Protein AF-A0A377E481-F1 (afdb_monomer_lite)

Radius of gyration: 25.64 Å; chains: 1; bounding box: 54×19×77 Å

Foldseek 3Di:
DPPVVVVVVVVVVVVVVVVVVVVVVCVVCVVVVVVCVVVVVVVVVQVVVCVVQVVCVVVVHSCPDPSVVVLVVQQVDFDFDQDVNDTDGHDDDWDFDADPVRHTRDTSVD

pLDDT: mean 89.53, std 5.63, range [60.5, 97.5]

Sequence (110 aa):
MRIGMRLLLGYFLLVAVAAWFVLAIFVKEVKPGVRRATEGTLIDTATLLAELARPDLLSGDPTHGQLAQAFNQLQHRPFRANIGGINKVRNEYHVYMTDSQGKVLFDSAK

Organism: Escherichia coli (NCBI:txid562)

Structure (mmCIF, N/CA/C/O backbone):
data_AF-A0A377E481-F1
#
_entry.id   AF-A0A377E481-F1
#
loop_
_atom_site.group_PDB
_atom_site.id
_atom_site.type_symbol
_atom_site.label_atom_id
_atom_site.label_alt_id
_atom_site.label_comp_id
_atom_site.label_asym_id
_atom_site.label_entity_id
_atom_site.label_seq_id
_atom_site.pdbx_PDB_ins_code
_atom_site.Cartn_x
_atom_site.Cartn_y
_atom_site.Cartn_z
_atom_site.occupancy
_atom_site.B_iso_or_equiv
_atom_site.auth_seq_id
_atom_site.auth_comp_id
_atom_site.auth_asym_id
_atom_site.auth_atom_id
_atom_site.pdbx_PDB_model_num
ATOM 1 N N . MET A 1 1 ? 31.156 -4.592 -51.549 1.00 60.50 1 MET A N 1
ATOM 2 C CA . MET A 1 1 ? 29.993 -4.812 -50.652 1.00 60.50 1 MET A CA 1
ATOM 3 C C . MET A 1 1 ? 30.414 -5.050 -49.187 1.00 60.50 1 MET A C 1
ATOM 5 O O . MET A 1 1 ? 30.070 -6.068 -48.609 1.00 60.50 1 MET A O 1
ATOM 9 N N . ARG A 1 2 ? 31.181 -4.144 -48.556 1.00 71.81 2 ARG A N 1
ATOM 10 C CA . ARG A 1 2 ? 31.630 -4.311 -47.147 1.00 71.81 2 ARG A CA 1
ATOM 11 C C . ARG A 1 2 ? 31.298 -3.118 -46.246 1.00 71.81 2 ARG A C 1
ATOM 13 O O . ARG A 1 2 ? 31.145 -3.301 -45.046 1.00 71.81 2 ARG A O 1
ATOM 20 N N . ILE A 1 3 ? 31.141 -1.923 -46.818 1.00 81.81 3 ILE A N 1
ATOM 21 C CA . ILE A 1 3 ? 30.870 -0.696 -46.058 1.00 81.81 3 ILE A CA 1
ATOM 22 C C . ILE A 1 3 ? 29.420 -0.640 -45.551 1.00 81.81 3 ILE A C 1
ATOM 24 O O . ILE A 1 3 ? 29.205 -0.395 -44.371 1.00 81.81 3 ILE A O 1
ATOM 28 N N . GLY A 1 4 ? 28.441 -0.984 -46.401 1.00 81.19 4 GLY A N 1
ATOM 29 C CA . GLY A 1 4 ? 27.021 -0.991 -46.026 1.00 81.19 4 GLY A CA 1
ATOM 30 C C . GLY A 1 4 ? 26.704 -2.005 -44.925 1.00 81.19 4 GLY A C 1
ATOM 31 O O . GLY A 1 4 ? 25.999 -1.676 -43.981 1.00 81.19 4 GLY A O 1
ATOM 32 N N . MET A 1 5 ? 27.311 -3.198 -44.979 1.00 89.25 5 MET A N 1
ATOM 33 C CA . MET A 1 5 ? 27.153 -4.218 -43.933 1.00 89.25 5 MET A CA 1
ATOM 34 C C . MET A 1 5 ? 27.739 -3.758 -42.591 1.00 89.25 5 MET A C 1
ATOM 36 O O . MET A 1 5 ? 27.130 -3.975 -41.554 1.00 89.25 5 MET A O 1
ATOM 40 N N . ARG A 1 6 ? 28.898 -3.085 -42.595 1.00 88.56 6 ARG A N 1
ATOM 41 C CA . ARG A 1 6 ? 29.520 -2.545 -41.371 1.00 88.56 6 ARG A CA 1
ATOM 42 C C . ARG A 1 6 ? 28.707 -1.402 -40.763 1.00 88.56 6 ARG A C 1
ATOM 44 O O . ARG A 1 6 ? 28.576 -1.343 -39.546 1.00 88.56 6 ARG A O 1
ATOM 51 N N . LEU A 1 7 ? 28.146 -0.532 -41.603 1.00 91.44 7 LEU A N 1
ATOM 52 C CA . LEU A 1 7 ? 27.250 0.544 -41.173 1.00 91.44 7 LEU A CA 1
ATOM 53 C C . LEU A 1 7 ? 25.952 -0.010 -40.582 1.00 91.44 7 LEU A C 1
ATOM 55 O O . LEU A 1 7 ? 25.544 0.422 -39.508 1.00 91.44 7 LEU A O 1
ATOM 59 N N . LEU A 1 8 ? 25.348 -1.007 -41.236 1.00 92.94 8 LEU A N 1
ATOM 60 C CA . LEU A 1 8 ? 24.157 -1.681 -40.725 1.00 92.94 8 LEU A CA 1
ATOM 61 C C . LEU A 1 8 ? 24.449 -2.358 -39.387 1.00 92.94 8 LEU A C 1
ATOM 63 O O . LEU A 1 8 ? 23.681 -2.188 -38.448 1.00 92.94 8 LEU A O 1
ATOM 67 N N . LEU A 1 9 ? 25.580 -3.061 -39.273 1.00 93.88 9 LEU A N 1
ATOM 68 C CA . LEU A 1 9 ? 25.976 -3.718 -38.030 1.00 93.88 9 LEU A CA 1
ATOM 69 C C . LEU A 1 9 ? 26.188 -2.708 -36.895 1.00 93.88 9 LEU A C 1
ATOM 71 O O . LEU A 1 9 ? 25.725 -2.944 -35.786 1.00 93.88 9 LEU A O 1
ATOM 75 N N . GLY A 1 10 ? 26.847 -1.577 -37.168 1.00 94.75 10 GLY A N 1
ATOM 76 C CA . GLY A 1 10 ? 27.064 -0.515 -36.182 1.00 94.75 10 GLY A CA 1
ATOM 77 C C . GLY A 1 10 ? 25.761 0.140 -35.725 1.00 94.75 10 GLY A C 1
ATOM 78 O O . GLY A 1 10 ? 25.540 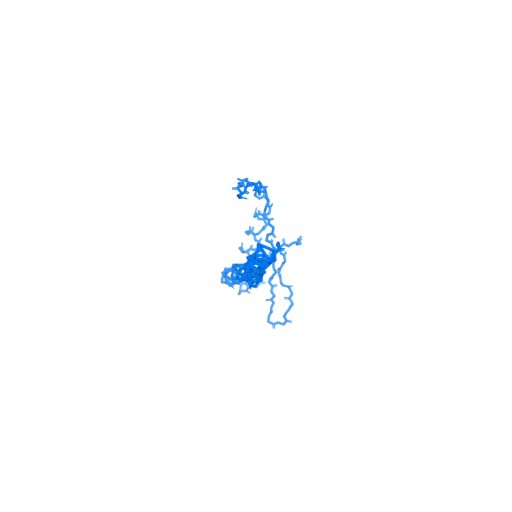0.301 -34.527 1.00 94.75 10 GLY A O 1
ATOM 79 N N . TYR A 1 11 ? 24.869 0.452 -36.668 1.00 95.88 11 TYR A N 1
ATOM 80 C CA . TYR A 1 11 ? 23.541 0.977 -36.355 1.00 95.88 11 TYR A CA 1
ATOM 81 C C . TYR A 1 11 ? 22.716 -0.026 -35.542 1.00 95.88 11 TYR A C 1
ATOM 83 O O . TYR A 1 11 ? 22.140 0.332 -34.517 1.00 95.88 11 TYR A O 1
ATOM 91 N N . PHE A 1 12 ? 22.711 -1.294 -35.954 1.00 96.44 12 PHE A N 1
ATOM 92 C CA . PHE A 1 12 ? 22.019 -2.366 -35.248 1.00 96.44 12 PHE A CA 1
ATOM 93 C C . PHE A 1 12 ? 22.520 -2.509 -33.808 1.00 96.44 12 PHE A C 1
ATOM 95 O O . PHE A 1 12 ? 21.713 -2.619 -32.889 1.00 96.44 12 PHE A O 1
ATOM 102 N N . LEU A 1 13 ? 23.837 -2.443 -33.595 1.00 96.88 13 LEU A N 1
ATOM 103 C CA . LEU A 1 13 ? 24.439 -2.497 -32.262 1.00 96.88 13 LEU A CA 1
ATOM 104 C C . LEU A 1 13 ? 23.979 -1.326 -31.387 1.00 96.88 13 LEU A C 1
ATOM 106 O O . LEU A 1 13 ? 23.609 -1.533 -30.234 1.00 96.88 13 LEU A O 1
ATOM 110 N N . LEU A 1 14 ? 23.943 -0.113 -31.942 1.00 96.88 14 LEU A N 1
ATOM 111 C CA . LEU A 1 14 ? 23.470 1.075 -31.232 1.00 96.88 14 LEU A CA 1
ATOM 112 C C . LEU A 1 14 ? 22.001 0.915 -30.814 1.00 96.88 14 LEU A C 1
ATOM 114 O O . LEU A 1 14 ? 21.670 1.114 -29.645 1.00 96.88 14 LEU A O 1
ATOM 118 N N . VAL A 1 15 ? 21.133 0.487 -31.735 1.00 97.44 15 VAL A N 1
ATOM 119 C CA . VAL A 1 15 ? 19.709 0.248 -31.450 1.00 97.44 15 VAL A CA 1
ATOM 120 C C . VAL A 1 15 ? 19.523 -0.863 -30.417 1.00 97.44 15 VAL A C 1
ATOM 122 O O . VAL A 1 15 ? 18.724 -0.704 -29.497 1.00 97.44 15 VAL A O 1
ATOM 125 N N . ALA A 1 16 ? 20.276 -1.961 -30.517 1.00 97.50 16 ALA A N 1
ATOM 126 C CA . ALA A 1 16 ? 20.209 -3.064 -29.562 1.00 97.50 16 ALA A CA 1
ATOM 127 C C . ALA A 1 16 ? 20.590 -2.612 -28.143 1.00 97.50 16 ALA A C 1
ATOM 129 O O . ALA A 1 16 ? 19.894 -2.935 -27.181 1.00 97.50 16 ALA A O 1
ATOM 130 N N . VAL A 1 17 ? 21.651 -1.809 -28.014 1.00 97.38 17 VAL A N 1
ATOM 131 C CA . VAL A 1 17 ? 22.071 -1.227 -26.733 1.00 97.38 17 VAL A CA 1
ATOM 132 C C . VAL A 1 17 ? 21.010 -0.263 -26.199 1.00 97.38 17 VAL A C 1
ATOM 134 O O . VAL A 1 17 ? 20.651 -0.347 -25.027 1.00 97.38 17 VAL A O 1
ATOM 137 N N . ALA A 1 18 ? 20.453 0.609 -27.043 1.00 96.75 18 ALA A N 1
ATOM 138 C CA . ALA A 1 18 ? 19.393 1.529 -26.636 1.00 96.75 18 ALA A CA 1
ATOM 139 C C . ALA A 1 18 ? 18.140 0.782 -26.139 1.00 96.75 18 ALA A C 1
ATOM 141 O O . ALA A 1 18 ? 17.624 1.091 -25.065 1.00 96.75 18 ALA A O 1
ATOM 142 N N . ALA A 1 19 ? 17.692 -0.244 -26.868 1.00 96.19 19 ALA A N 1
ATOM 143 C CA . ALA A 1 19 ? 16.562 -1.085 -26.476 1.0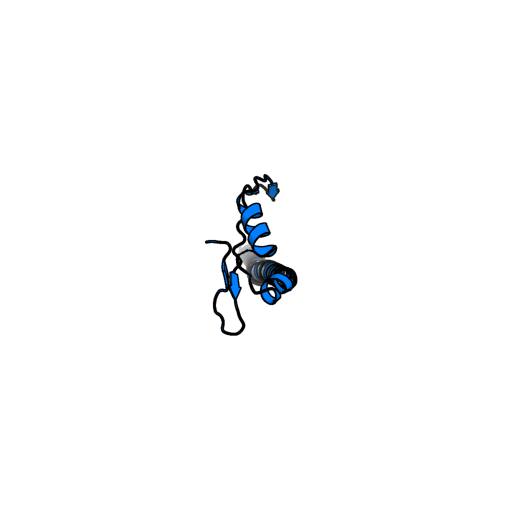0 96.19 19 ALA A CA 1
ATOM 144 C C . ALA A 1 19 ? 16.821 -1.808 -25.144 1.00 96.19 19 ALA A C 1
ATOM 146 O O . ALA A 1 19 ? 15.949 -1.844 -24.273 1.00 96.19 19 ALA A O 1
ATOM 147 N N . TRP A 1 20 ? 18.039 -2.327 -24.956 1.00 95.44 20 TRP A N 1
ATOM 148 C CA . TRP A 1 20 ? 18.461 -2.936 -23.698 1.00 95.44 20 TRP A CA 1
ATOM 149 C C . TRP A 1 20 ? 18.399 -1.946 -22.533 1.00 95.44 20 TRP A C 1
ATOM 151 O O . TRP A 1 20 ? 17.860 -2.275 -21.477 1.00 95.44 20 TRP A O 1
ATOM 161 N N . PHE A 1 21 ? 18.909 -0.724 -22.716 1.00 94.75 21 PHE A N 1
ATOM 162 C CA . PHE A 1 21 ? 18.863 0.318 -21.689 1.00 94.75 21 PHE A CA 1
ATOM 163 C C . PHE A 1 21 ? 17.433 0.670 -21.291 1.00 94.75 21 PHE A C 1
ATOM 165 O O . PHE A 1 21 ? 17.139 0.714 -20.097 1.00 94.75 21 PHE A O 1
ATOM 172 N N . VAL A 1 22 ? 16.540 0.875 -22.263 1.00 93.50 22 VAL A N 1
ATOM 173 C CA . VAL A 1 22 ? 15.127 1.176 -21.993 1.00 93.50 22 VAL A CA 1
ATOM 174 C C . VAL A 1 22 ? 14.495 0.063 -21.161 1.00 93.50 22 VAL A C 1
ATOM 176 O O . VAL A 1 22 ? 13.899 0.346 -20.123 1.00 93.50 22 VAL A O 1
ATOM 179 N N . LEU A 1 23 ? 14.683 -1.200 -21.554 1.00 91.44 23 LEU A N 1
ATOM 180 C CA . LEU A 1 23 ? 14.134 -2.339 -20.819 1.00 91.44 23 LEU A CA 1
ATOM 181 C C . LEU A 1 23 ? 14.716 -2.439 -19.401 1.00 91.44 23 LEU A C 1
ATOM 183 O O . LEU A 1 23 ? 13.980 -2.632 -18.432 1.00 91.44 23 LEU A O 1
ATOM 187 N N . ALA A 1 24 ? 16.033 -2.273 -19.266 1.00 88.88 24 ALA A N 1
ATOM 188 C CA . ALA A 1 24 ? 16.724 -2.368 -17.988 1.00 88.88 24 ALA A CA 1
ATOM 189 C C . ALA A 1 24 ? 16.290 -1.267 -17.008 1.00 88.88 24 ALA A C 1
ATOM 191 O O . ALA A 1 24 ? 16.053 -1.559 -15.834 1.00 88.88 24 ALA A O 1
ATOM 192 N N . ILE A 1 25 ? 16.169 -0.019 -17.472 1.00 87.94 25 ILE A N 1
ATOM 193 C CA . ILE A 1 25 ? 15.713 1.111 -16.650 1.00 87.94 25 ILE A CA 1
ATOM 194 C C . ILE A 1 25 ? 14.251 0.912 -16.256 1.00 87.94 25 ILE A C 1
ATOM 196 O O . ILE A 1 25 ? 13.905 1.054 -15.085 1.00 87.94 25 ILE A O 1
ATOM 200 N N . PHE A 1 26 ? 13.404 0.518 -17.206 1.00 87.62 26 PHE A N 1
ATOM 201 C CA . PHE A 1 26 ? 11.983 0.321 -16.954 1.00 87.62 26 PHE A CA 1
ATOM 202 C C . PHE A 1 26 ? 11.737 -0.714 -15.848 1.00 87.62 26 PHE A C 1
ATOM 204 O O . PHE A 1 26 ? 11.011 -0.441 -14.897 1.00 87.62 26 PHE A O 1
ATOM 211 N N . VAL A 1 27 ? 12.399 -1.874 -15.900 1.00 82.06 27 VAL A N 1
ATOM 212 C CA . VAL A 1 27 ? 12.262 -2.903 -14.853 1.00 82.06 27 VAL A CA 1
ATOM 213 C C . VAL A 1 27 ? 12.791 -2.410 -13.504 1.00 82.06 27 VAL A C 1
ATOM 215 O O . VAL A 1 27 ? 12.176 -2.679 -12.467 1.00 82.06 27 VAL A O 1
ATOM 218 N N . LYS A 1 28 ? 13.916 -1.683 -13.513 1.00 86.00 28 LYS A N 1
ATOM 219 C CA . LYS A 1 28 ? 14.535 -1.150 -12.296 1.00 86.00 28 LYS A CA 1
ATOM 220 C C . LYS A 1 28 ? 13.707 -0.070 -11.620 1.00 86.00 28 LYS A C 1
ATOM 222 O O . LYS A 1 28 ? 13.823 0.033 -10.410 1.00 86.00 28 LYS A O 1
ATOM 227 N N . GLU A 1 29 ? 12.885 0.687 -12.341 1.00 83.44 29 GLU A N 1
ATOM 228 C CA . GLU A 1 29 ? 12.100 1.770 -11.737 1.00 83.44 29 GLU A CA 1
ATOM 229 C C . GLU A 1 29 ? 10.623 1.432 -11.539 1.00 83.44 29 GLU A C 1
ATOM 231 O O . GLU A 1 29 ? 10.054 1.753 -10.496 1.00 83.44 29 GLU A O 1
ATOM 236 N N . VAL A 1 30 ? 9.988 0.720 -12.474 1.00 81.12 30 VAL A N 1
ATOM 237 C CA . VAL A 1 30 ? 8.543 0.454 -12.400 1.00 81.12 30 VAL A CA 1
ATOM 238 C C . VAL A 1 30 ? 8.205 -0.471 -11.239 1.00 81.12 30 VAL A C 1
ATOM 240 O O . VAL A 1 30 ? 7.314 -0.169 -10.447 1.00 81.12 30 VAL A O 1
ATOM 243 N N . LYS A 1 31 ? 8.931 -1.584 -11.089 1.00 80.38 31 LYS A N 1
ATOM 244 C CA . LYS A 1 31 ? 8.653 -2.555 -10.023 1.00 80.38 31 LYS A CA 1
ATOM 245 C C . LYS A 1 31 ? 8.806 -1.946 -8.622 1.00 80.38 31 LYS A C 1
ATOM 247 O O . LYS A 1 31 ? 7.861 -2.055 -7.838 1.00 80.38 31 LYS A O 1
ATOM 252 N N . PRO A 1 32 ? 9.939 -1.309 -8.264 1.00 87.25 32 PRO A N 1
ATOM 253 C CA . PRO A 1 32 ? 10.039 -0.668 -6.961 1.00 87.25 32 PRO A CA 1
ATOM 254 C C . PRO A 1 32 ? 9.138 0.563 -6.845 1.00 87.25 32 PRO A C 1
ATOM 256 O O . PRO A 1 32 ? 8.682 0.834 -5.743 1.00 87.25 32 PRO A O 1
ATOM 259 N N . GLY A 1 33 ? 8.833 1.272 -7.935 1.00 88.31 33 GLY A N 1
ATOM 260 C CA . GLY A 1 33 ? 7.893 2.393 -7.927 1.00 88.31 33 GLY A CA 1
ATOM 261 C C . GLY A 1 33 ? 6.484 1.976 -7.499 1.00 88.31 33 GLY A C 1
ATOM 262 O O . GLY A 1 33 ? 5.947 2.528 -6.541 1.00 88.31 33 GLY A O 1
ATOM 263 N N . VAL A 1 34 ? 5.918 0.945 -8.138 1.00 90.38 34 VAL A N 1
ATOM 264 C CA . VAL A 1 34 ? 4.593 0.399 -7.780 1.00 90.38 34 VAL A CA 1
ATOM 265 C C . VAL A 1 34 ? 4.593 -0.132 -6.349 1.00 90.38 34 VAL A C 1
ATOM 267 O O . VAL A 1 34 ? 3.660 0.130 -5.587 1.00 90.38 34 VAL A O 1
ATOM 270 N N . ARG A 1 35 ? 5.660 -0.839 -5.960 1.00 89.94 35 ARG A N 1
ATOM 271 C CA . ARG A 1 35 ? 5.808 -1.362 -4.601 1.00 89.94 35 ARG A CA 1
ATOM 272 C C . ARG A 1 35 ? 5.811 -0.240 -3.563 1.00 89.94 35 ARG A C 1
ATOM 274 O O . ARG A 1 35 ? 5.023 -0.305 -2.632 1.00 89.94 35 ARG A O 1
ATOM 281 N N . ARG A 1 36 ? 6.621 0.804 -3.757 1.00 92.19 36 ARG A N 1
ATOM 282 C CA . ARG A 1 36 ? 6.702 1.963 -2.854 1.00 92.19 36 ARG A CA 1
ATOM 283 C C . ARG A 1 36 ? 5.369 2.702 -2.740 1.00 92.19 36 ARG A C 1
ATOM 285 O O . ARG A 1 36 ? 4.969 3.041 -1.635 1.00 92.19 36 ARG A O 1
ATOM 292 N N . ALA A 1 37 ? 4.668 2.914 -3.855 1.00 92.88 37 ALA A N 1
ATOM 293 C CA . ALA A 1 37 ? 3.356 3.564 -3.844 1.00 92.88 37 ALA A CA 1
ATOM 294 C C . ALA A 1 37 ? 2.310 2.745 -3.067 1.00 92.88 37 ALA A C 1
ATOM 296 O O . ALA A 1 37 ? 1.514 3.295 -2.303 1.00 92.88 37 ALA A O 1
ATOM 297 N N . THR A 1 38 ? 2.342 1.421 -3.233 1.00 92.88 38 THR A N 1
ATOM 298 C CA . THR A 1 38 ? 1.430 0.505 -2.541 1.00 92.88 38 THR A CA 1
ATOM 299 C C . THR A 1 38 ? 1.765 0.422 -1.052 1.00 92.88 38 THR A C 1
ATOM 301 O O . THR A 1 38 ? 0.897 0.662 -0.222 1.00 92.88 38 THR A O 1
ATOM 304 N N . GLU A 1 39 ? 3.026 0.147 -0.704 1.00 95.12 39 GLU A N 1
ATOM 305 C CA . GLU A 1 39 ? 3.501 0.079 0.686 1.00 95.12 39 GLU A CA 1
ATOM 306 C C . GLU A 1 39 ? 3.267 1.398 1.431 1.00 95.12 39 GLU A C 1
ATOM 308 O O . GLU A 1 39 ? 2.787 1.369 2.559 1.00 95.12 39 GLU A O 1
ATOM 313 N N . GLY A 1 40 ? 3.521 2.544 0.791 1.00 95.50 40 GLY A N 1
ATOM 314 C CA . GLY A 1 40 ? 3.249 3.863 1.367 1.00 95.50 40 GLY A CA 1
ATOM 315 C C . GLY A 1 40 ? 1.770 4.051 1.698 1.00 95.50 40 GLY A C 1
ATOM 316 O O . GLY A 1 40 ? 1.431 4.359 2.835 1.00 95.50 40 GLY A O 1
ATOM 317 N N . THR A 1 41 ? 0.881 3.737 0.749 1.00 94.19 41 THR A N 1
ATOM 318 C CA . THR A 1 41 ? -0.572 3.819 0.981 1.00 94.19 41 THR A CA 1
ATOM 319 C C . THR A 1 41 ? -1.022 2.889 2.114 1.00 94.19 41 THR A C 1
ATOM 321 O O . THR A 1 41 ? -1.881 3.263 2.912 1.00 94.19 41 THR A O 1
ATOM 324 N N . LEU A 1 42 ? -0.448 1.682 2.215 1.00 94.62 42 LEU A N 1
ATOM 325 C CA . LEU A 1 42 ? -0.750 0.747 3.304 1.00 94.62 42 LEU A CA 1
ATOM 326 C C . LEU A 1 42 ? -0.303 1.294 4.664 1.00 94.62 42 LEU A C 1
ATOM 328 O O . LEU A 1 42 ? -1.064 1.197 5.622 1.00 94.62 42 LEU A O 1
ATOM 332 N N . ILE A 1 43 ? 0.898 1.870 4.753 1.00 95.81 43 ILE 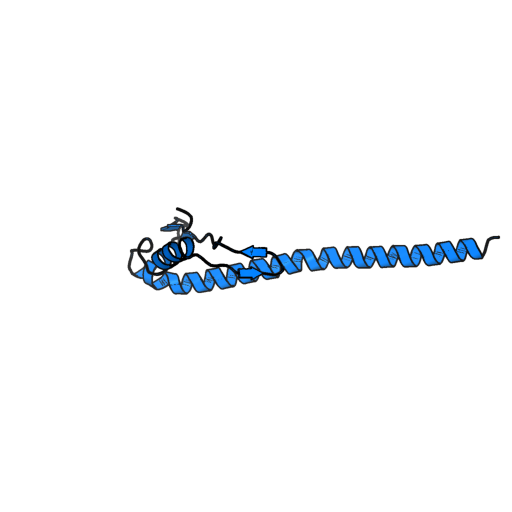A N 1
ATOM 333 C CA . ILE A 1 43 ? 1.438 2.442 5.996 1.00 95.81 43 ILE A CA 1
ATOM 334 C C . ILE A 1 43 ? 0.608 3.650 6.444 1.00 95.81 43 ILE A C 1
ATOM 336 O O . ILE A 1 43 ? 0.221 3.726 7.612 1.00 95.81 43 ILE A O 1
ATOM 340 N N . ASP A 1 44 ? 0.279 4.556 5.525 1.00 96.06 44 ASP A N 1
ATOM 341 C CA . ASP A 1 44 ? -0.557 5.726 5.812 1.00 96.06 44 ASP A CA 1
ATOM 342 C C . ASP A 1 44 ? -1.956 5.301 6.281 1.00 96.06 44 ASP A C 1
ATOM 344 O O . ASP A 1 44 ? -2.488 5.822 7.261 1.00 96.06 44 ASP A O 1
ATOM 348 N N . THR A 1 45 ? -2.538 4.285 5.635 1.00 94.44 45 THR A N 1
ATOM 349 C CA . THR A 1 45 ? -3.838 3.736 6.043 1.00 94.44 45 THR A CA 1
ATOM 350 C C . THR A 1 45 ? -3.750 3.066 7.415 1.00 94.44 45 THR A C 1
ATOM 352 O O . THR A 1 45 ? -4.606 3.301 8.261 1.00 94.44 45 THR A O 1
ATOM 355 N N . ALA A 1 46 ? -2.717 2.259 7.676 1.00 94.62 46 ALA A N 1
ATOM 356 C CA . ALA A 1 46 ? -2.547 1.559 8.948 1.00 94.62 46 ALA A CA 1
ATOM 357 C C . ALA A 1 46 ? -2.353 2.528 10.122 1.00 94.62 46 ALA A C 1
ATOM 359 O O . ALA A 1 46 ? -2.960 2.347 11.175 1.00 94.62 46 ALA A O 1
ATOM 360 N N . THR A 1 47 ? -1.546 3.574 9.939 1.00 94.94 47 THR A N 1
ATOM 361 C CA . THR A 1 47 ? -1.317 4.595 10.971 1.00 94.94 47 THR A CA 1
ATOM 362 C C . THR A 1 47 ? -2.564 5.437 11.233 1.00 94.94 47 THR A C 1
ATOM 364 O O . THR A 1 47 ? -2.900 5.677 12.391 1.00 94.94 47 THR A O 1
ATOM 367 N N . LEU A 1 48 ? -3.314 5.804 10.189 1.00 95.19 48 LEU A N 1
ATOM 368 C CA . LEU A 1 48 ? -4.601 6.483 10.344 1.00 95.19 48 LEU A CA 1
ATOM 369 C C . LEU A 1 48 ? -5.624 5.614 11.093 1.00 95.19 48 LEU A C 1
ATOM 371 O O . LEU A 1 48 ? -6.285 6.083 12.020 1.00 95.19 48 LEU A O 1
ATOM 375 N N . LEU A 1 49 ? -5.748 4.341 10.710 1.00 94.00 49 LEU A N 1
ATOM 376 C CA . LEU A 1 49 ? -6.642 3.394 11.374 1.00 94.00 49 LEU A CA 1
ATOM 377 C C . LEU A 1 49 ? -6.229 3.139 12.825 1.00 94.00 49 LEU A C 1
ATOM 379 O O . LEU A 1 49 ? -7.103 2.967 13.666 1.00 94.00 49 LEU A O 1
ATOM 383 N N . ALA A 1 50 ? -4.931 3.155 13.138 1.00 93.00 50 ALA A N 1
ATOM 384 C CA . ALA A 1 50 ? -4.445 3.028 14.508 1.00 93.00 50 ALA A CA 1
ATOM 385 C C . ALA A 1 50 ? -4.899 4.200 15.395 1.00 93.00 50 ALA A C 1
ATOM 387 O O . ALA A 1 50 ? -5.309 3.974 16.533 1.00 93.00 50 ALA A O 1
ATOM 388 N N . GLU A 1 51 ? -4.893 5.433 14.878 1.00 92.88 51 GLU A N 1
ATOM 389 C CA . GLU A 1 51 ? -5.399 6.587 15.634 1.00 92.88 51 GLU A CA 1
ATOM 390 C C . GLU A 1 51 ? -6.918 6.497 15.848 1.00 92.88 51 GLU A C 1
ATOM 392 O O . GLU A 1 51 ? -7.407 6.772 16.942 1.00 92.88 51 GLU A O 1
ATOM 397 N N . LEU A 1 52 ? -7.666 6.025 14.843 1.00 91.88 52 LEU A N 1
ATOM 398 C CA . LEU A 1 52 ? -9.109 5.779 14.963 1.00 91.88 52 LEU A CA 1
ATOM 399 C C . LEU A 1 52 ? -9.444 4.611 15.907 1.00 91.88 52 LEU A C 1
ATOM 401 O O . LEU A 1 52 ? -10.468 4.651 16.580 1.00 91.88 52 LEU A O 1
ATOM 405 N N . ALA A 1 53 ? -8.590 3.588 15.972 1.00 92.00 53 ALA A N 1
ATOM 406 C CA . ALA A 1 53 ? -8.728 2.421 16.845 1.00 92.00 53 ALA A CA 1
ATOM 407 C C . ALA A 1 53 ? -8.424 2.717 18.316 1.00 92.00 53 ALA A C 1
ATOM 409 O O . ALA A 1 53 ? -8.845 1.981 19.210 1.00 92.00 53 ALA A O 1
ATOM 410 N N . ARG A 1 54 ? -7.617 3.747 18.581 1.00 90.75 54 ARG A N 1
ATOM 411 C CA . ARG A 1 54 ? -7.078 4.026 19.912 1.00 90.75 54 ARG A CA 1
ATOM 412 C C . ARG A 1 54 ? -8.166 4.185 20.985 1.00 90.75 54 ARG A C 1
ATOM 414 O O . ARG A 1 54 ? -7.996 3.590 22.049 1.00 90.75 54 ARG A O 1
ATOM 421 N N . PRO A 1 55 ? -9.274 4.919 20.763 1.00 90.62 55 PRO A N 1
ATOM 422 C CA . PRO A 1 55 ? -10.357 5.001 21.742 1.00 90.62 55 PRO A CA 1
ATOM 423 C C . PRO A 1 55 ? -11.005 3.640 22.022 1.00 90.62 55 PRO A C 1
ATOM 425 O O . PRO A 1 55 ? -11.266 3.322 23.181 1.00 90.62 55 PRO A O 1
ATOM 428 N N . ASP A 1 56 ? -11.199 2.818 20.987 1.00 89.50 56 ASP A N 1
ATOM 429 C CA . ASP A 1 56 ? -11.798 1.485 21.112 1.00 89.50 56 ASP A CA 1
ATOM 430 C C . ASP A 1 56 ? -10.915 0.567 21.974 1.00 89.50 56 ASP A C 1
ATOM 432 O O . ASP A 1 56 ? -11.406 -0.101 22.884 1.00 89.50 56 ASP A O 1
ATOM 436 N N . LEU A 1 57 ? -9.592 0.617 21.778 1.00 87.75 57 LEU A N 1
ATOM 437 C CA . LEU A 1 57 ? -8.620 -0.096 22.614 1.00 87.75 57 LEU A CA 1
ATOM 438 C C . LEU A 1 57 ? -8.630 0.375 24.071 1.00 87.75 57 LEU A C 1
ATOM 440 O O . LEU A 1 57 ? -8.604 -0.448 24.984 1.00 87.75 57 LEU A O 1
ATOM 444 N N . LEU A 1 58 ? -8.671 1.690 24.298 1.00 88.44 58 LEU A N 1
ATOM 445 C CA . LEU A 1 58 ? -8.683 2.268 25.645 1.00 88.44 58 LEU A CA 1
ATOM 446 C C . LEU A 1 58 ? -9.992 1.985 26.394 1.00 88.44 58 LEU A C 1
ATOM 448 O O . LEU A 1 58 ? -9.985 1.918 27.621 1.00 88.44 58 LEU A O 1
ATOM 452 N N . SER A 1 59 ? -11.099 1.806 25.670 1.00 87.00 59 SER A N 1
ATOM 453 C CA . SER A 1 59 ? -12.401 1.450 26.244 1.00 87.00 59 SER A CA 1
ATOM 454 C C . SER A 1 59 ? -12.497 -0.012 26.701 1.00 87.00 59 SER A C 1
ATOM 456 O O . SER A 1 59 ? -13.386 -0.351 27.479 1.00 87.00 59 SER A O 1
ATOM 458 N N . GLY A 1 60 ? -11.579 -0.873 26.245 1.00 84.50 60 GLY A N 1
ATOM 459 C CA . GLY A 1 60 ? -11.552 -2.300 26.572 1.00 84.50 60 GLY A CA 1
ATOM 460 C C . GLY A 1 60 ? -12.448 -3.187 25.700 1.00 84.50 60 GLY A C 1
ATOM 461 O O . GLY A 1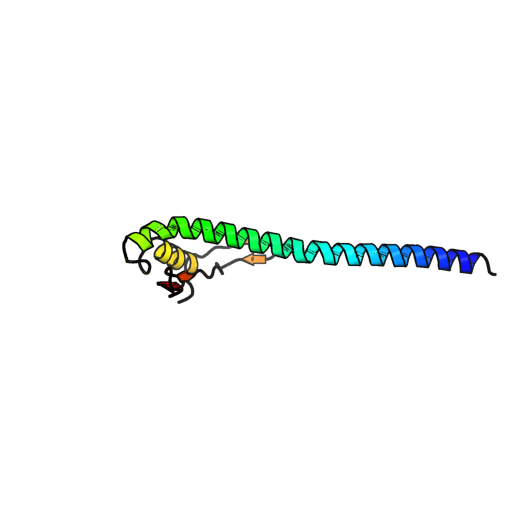 60 ? -12.445 -4.399 25.905 1.00 84.50 60 GLY A O 1
ATOM 462 N N . ASP A 1 61 ? -13.163 -2.631 24.713 1.00 85.81 61 ASP A N 1
ATOM 463 C CA . ASP A 1 61 ? -13.975 -3.394 23.750 1.00 85.81 61 ASP A CA 1
ATOM 464 C C . ASP A 1 61 ? -13.591 -3.081 22.288 1.00 85.81 61 ASP A C 1
ATOM 466 O O . ASP A 1 61 ? -14.337 -2.431 21.551 1.00 85.81 61 ASP A O 1
ATOM 470 N N . PRO A 1 62 ? -12.421 -3.559 21.822 1.00 83.19 62 PRO A N 1
ATOM 471 C CA . PRO A 1 62 ? -11.993 -3.368 20.436 1.00 83.19 62 PRO A CA 1
ATOM 472 C C . PRO A 1 62 ? -12.869 -4.124 19.423 1.00 83.19 62 PRO A C 1
ATOM 474 O O . PRO A 1 62 ? -12.844 -3.805 18.236 1.00 83.19 62 PRO A O 1
ATOM 477 N N . THR A 1 63 ? -13.642 -5.121 19.867 1.00 84.75 63 THR A N 1
ATOM 478 C CA . THR A 1 63 ? -14.498 -5.952 19.005 1.00 84.75 63 THR A CA 1
ATOM 479 C C . THR A 1 63 ? -15.829 -5.302 18.646 1.00 84.75 63 THR A C 1
ATOM 481 O O . THR A 1 63 ? -16.338 -5.549 17.555 1.00 84.75 63 THR A O 1
ATOM 484 N N . HIS A 1 64 ? -16.380 -4.457 19.519 1.00 85.62 64 HIS A N 1
ATOM 485 C CA . HIS A 1 64 ? -17.619 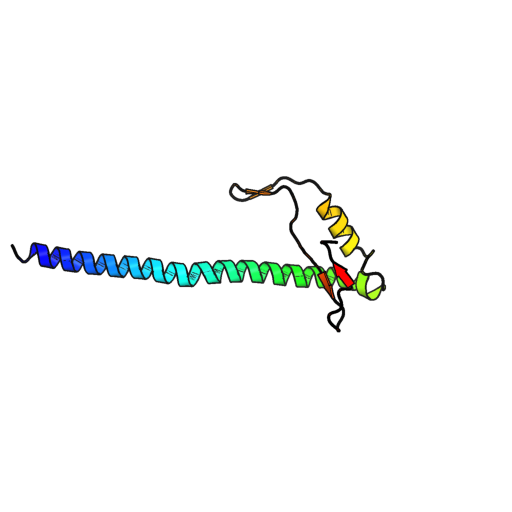-3.713 19.259 1.00 85.62 64 HIS A CA 1
ATOM 486 C C . HIS A 1 64 ? -17.403 -2.199 19.179 1.00 85.62 64 HIS A C 1
ATOM 488 O O . HIS A 1 64 ? -18.376 -1.447 19.089 1.00 85.62 64 HIS A O 1
ATOM 494 N N . GLY A 1 65 ? -16.144 -1.758 19.177 1.00 88.00 65 GLY A N 1
ATOM 495 C CA . GLY A 1 65 ? -15.751 -0.367 18.997 1.00 88.00 65 GLY A CA 1
ATOM 496 C C . GLY A 1 65 ? -16.186 0.239 17.658 1.00 88.00 65 GLY A C 1
ATOM 497 O O . GLY A 1 65 ? -16.680 -0.444 16.753 1.00 88.00 65 GLY A O 1
ATOM 498 N N . GLN A 1 66 ? -15.993 1.550 17.515 1.00 90.00 66 GLN A N 1
ATOM 499 C CA . GLN A 1 66 ? -16.398 2.289 16.318 1.00 90.00 66 GLN A CA 1
ATOM 500 C C . GLN A 1 66 ? -15.704 1.769 15.058 1.00 90.00 66 GLN A C 1
ATOM 502 O O . GLN A 1 66 ? -16.338 1.675 14.005 1.00 90.00 66 GLN A O 1
ATOM 507 N N . LEU A 1 67 ? -14.428 1.389 15.156 1.00 91.12 67 LEU A N 1
ATOM 508 C CA . LEU A 1 67 ? -13.682 0.844 14.030 1.00 91.12 67 LEU A CA 1
ATOM 509 C C . LEU A 1 67 ? -14.275 -0.491 13.572 1.00 91.12 67 LEU A C 1
ATOM 511 O O . LEU A 1 67 ? -14.528 -0.671 12.380 1.00 91.12 67 LEU A O 1
ATOM 515 N N . ALA A 1 68 ? -14.554 -1.404 14.503 1.00 90.06 68 ALA A N 1
ATOM 516 C CA . ALA A 1 68 ? -15.148 -2.699 14.183 1.00 90.06 68 ALA A CA 1
ATOM 517 C C . ALA A 1 68 ? -16.522 -2.540 13.514 1.00 90.06 68 ALA A C 1
ATOM 519 O O . ALA A 1 68 ? -16.807 -3.160 12.486 1.00 90.06 68 ALA A O 1
ATOM 520 N N . GLN A 1 69 ? -17.356 -1.639 14.039 1.00 91.06 69 GLN A N 1
ATOM 521 C CA . GLN A 1 69 ? -18.649 -1.307 13.441 1.00 91.06 69 GLN A CA 1
ATOM 522 C C . GLN A 1 69 ? -18.500 -0.695 12.041 1.00 91.06 69 GLN A C 1
ATOM 524 O O . GLN A 1 69 ? -19.243 -1.065 11.129 1.00 91.06 69 GLN A O 1
ATOM 529 N N . ALA A 1 70 ? -17.531 0.201 11.841 1.00 90.75 70 ALA A N 1
ATOM 530 C CA . ALA A 1 70 ? -17.274 0.820 10.547 1.00 90.75 70 ALA A CA 1
ATOM 531 C C . ALA A 1 70 ? -16.862 -0.216 9.490 1.00 90.75 70 ALA A C 1
ATOM 533 O O . ALA A 1 70 ? -17.390 -0.185 8.378 1.00 90.75 70 ALA A O 1
ATOM 534 N N . PHE A 1 71 ? -15.982 -1.166 9.827 1.00 90.81 71 PHE A N 1
ATOM 535 C CA . PHE A 1 71 ? -15.586 -2.240 8.906 1.00 90.81 71 PHE A CA 1
ATOM 536 C C . PHE A 1 71 ? -16.736 -3.206 8.601 1.00 90.81 71 PHE A C 1
ATOM 538 O O . PHE A 1 71 ? -16.938 -3.544 7.432 1.00 90.81 71 PHE A O 1
ATOM 545 N N . ASN A 1 72 ? -17.548 -3.560 9.601 1.00 88.38 72 ASN A N 1
ATOM 546 C CA . ASN A 1 72 ? -18.764 -4.349 9.394 1.00 88.38 72 ASN A CA 1
ATOM 547 C C . ASN A 1 72 ? -19.724 -3.661 8.411 1.00 88.38 72 ASN A C 1
ATOM 549 O O . ASN A 1 72 ? -20.220 -4.285 7.472 1.00 88.38 72 ASN A O 1
ATOM 553 N N . GLN A 1 73 ? -19.956 -2.356 8.565 1.00 88.94 73 GLN A N 1
ATOM 554 C CA . GLN A 1 73 ? -20.795 -1.594 7.634 1.00 88.94 73 GLN A CA 1
ATOM 555 C C . GLN A 1 73 ? -20.163 -1.486 6.241 1.00 88.94 73 GLN A C 1
ATOM 557 O O . GLN A 1 73 ? -20.857 -1.601 5.231 1.00 88.94 73 GLN A O 1
ATOM 562 N N . LEU A 1 74 ? -18.847 -1.282 6.168 1.00 87.94 74 LEU A N 1
ATOM 563 C CA . LEU A 1 74 ? -18.106 -1.121 4.919 1.00 87.94 74 LEU A CA 1
ATOM 564 C C . LEU A 1 74 ? -18.163 -2.371 4.035 1.00 87.94 74 LEU A C 1
ATOM 566 O O . LEU A 1 74 ? -18.260 -2.241 2.816 1.00 87.94 74 LEU A O 1
ATOM 570 N N . GLN A 1 75 ? -18.143 -3.564 4.634 1.00 82.94 75 GLN A N 1
ATOM 571 C CA . GLN A 1 75 ? -18.298 -4.829 3.910 1.00 82.94 75 GLN A CA 1
ATOM 572 C C . GLN A 1 75 ? -19.685 -4.995 3.285 1.00 82.94 75 GLN A C 1
ATOM 574 O O . GLN A 1 75 ? -19.809 -5.544 2.190 1.00 82.94 75 GLN A O 1
ATOM 579 N N . HIS A 1 76 ? -20.720 -4.494 3.958 1.00 83.00 76 HIS A N 1
ATOM 580 C CA . HIS A 1 76 ? -22.107 -4.623 3.515 1.00 83.00 76 HIS A CA 1
ATOM 581 C C . HIS A 1 76 ? -22.568 -3.466 2.622 1.00 83.00 76 HIS A C 1
ATOM 583 O O . HIS A 1 76 ? -23.630 -3.552 2.006 1.00 83.00 76 HIS A O 1
ATOM 589 N N . ARG A 1 77 ? -21.795 -2.377 2.525 1.00 84.19 77 ARG A N 1
ATOM 590 C CA . ARG A 1 77 ? -22.172 -1.194 1.750 1.00 84.19 77 ARG A CA 1
ATOM 591 C C . ARG A 1 77 ? -21.922 -1.420 0.253 1.00 84.19 77 ARG A C 1
ATOM 593 O O . ARG A 1 77 ? -20.763 -1.468 -0.166 1.00 84.19 77 ARG A O 1
ATOM 600 N N . PRO A 1 78 ? -22.971 -1.479 -0.590 1.00 80.31 78 PRO A N 1
ATOM 601 C CA . PRO A 1 78 ? -22.774 -1.571 -2.026 1.00 80.31 78 PRO A CA 1
ATOM 602 C C . PRO A 1 78 ? -22.197 -0.252 -2.548 1.00 80.31 78 PRO A C 1
ATOM 604 O O . PRO A 1 78 ? -22.715 0.830 -2.264 1.00 80.31 78 PRO A O 1
ATOM 607 N N . PHE A 1 79 ? -21.147 -0.337 -3.358 1.00 86.69 79 PHE A N 1
ATOM 608 C CA . PHE A 1 79 ? -20.681 0.782 -4.169 1.00 86.69 79 PHE A CA 1
ATOM 609 C C . PHE A 1 79 ? -20.303 0.290 -5.561 1.00 86.69 79 PHE A C 1
ATOM 611 O O . PHE A 1 79 ? -20.142 -0.906 -5.791 1.00 86.69 79 PHE A O 1
ATOM 618 N N . ARG A 1 80 ? -20.208 1.211 -6.518 1.00 87.38 80 ARG A N 1
ATOM 619 C CA . ARG A 1 80 ? -19.699 0.925 -7.859 1.00 87.38 80 ARG A CA 1
ATOM 620 C C . ARG A 1 80 ? -18.780 2.059 -8.261 1.00 87.38 80 ARG A C 1
ATOM 622 O O . ARG A 1 80 ? -19.233 3.189 -8.406 1.00 87.38 80 ARG A O 1
ATOM 629 N N . ALA A 1 81 ? -17.504 1.749 -8.426 1.00 89.12 81 ALA A N 1
ATOM 630 C CA . ALA A 1 81 ? -16.509 2.690 -8.912 1.00 89.12 81 ALA A CA 1
ATOM 631 C C . ALA A 1 81 ? -15.803 2.093 -10.129 1.00 89.12 81 ALA A C 1
ATOM 633 O O . ALA A 1 81 ? -15.398 0.932 -10.095 1.00 89.12 81 ALA A O 1
ATOM 634 N N . ASN A 1 82 ? -15.653 2.880 -11.193 1.00 91.50 82 ASN A N 1
ATOM 635 C CA . ASN A 1 82 ? -14.816 2.520 -12.333 1.00 91.50 82 ASN A CA 1
ATOM 636 C C . ASN A 1 82 ? -13.441 3.166 -12.142 1.00 91.50 82 ASN A C 1
ATOM 638 O O . ASN A 1 82 ? -13.324 4.390 -12.141 1.00 91.50 82 ASN A O 1
ATOM 642 N N . ILE A 1 83 ? -12.418 2.338 -11.950 1.00 87.69 83 ILE A N 1
ATOM 643 C CA . ILE A 1 83 ? -11.038 2.762 -11.721 1.00 87.69 83 ILE A CA 1
ATOM 644 C C . ILE A 1 83 ? -10.201 2.227 -12.880 1.00 87.69 83 ILE A C 1
ATOM 646 O O . ILE A 1 83 ? -9.844 1.052 -12.901 1.00 87.69 83 ILE A O 1
ATOM 650 N N . GLY A 1 84 ? -9.932 3.070 -13.879 1.00 87.44 84 GLY A N 1
ATOM 651 C CA . GLY A 1 84 ? -9.109 2.685 -15.032 1.00 87.44 84 GLY A CA 1
ATOM 652 C C . GLY A 1 84 ? -9.639 1.466 -15.802 1.00 87.44 84 GLY A C 1
ATOM 653 O O . GLY A 1 84 ? -8.849 0.656 -16.272 1.00 87.44 84 GLY A O 1
ATOM 654 N N . GLY A 1 85 ? -10.963 1.299 -15.891 1.00 89.50 85 GLY A N 1
ATOM 655 C CA . GLY A 1 85 ? -11.607 0.145 -16.528 1.00 89.50 85 GLY A CA 1
ATOM 656 C C . GLY A 1 85 ? -11.935 -1.009 -15.574 1.00 89.50 85 GLY A C 1
ATOM 657 O O . GLY A 1 85 ? -12.634 -1.940 -15.969 1.00 89.50 85 GLY A O 1
ATOM 658 N N . ILE A 1 86 ? -11.492 -0.949 -14.315 1.00 87.25 86 ILE A N 1
ATOM 659 C CA . ILE A 1 86 ? -11.834 -1.936 -13.287 1.00 87.25 86 ILE A CA 1
ATOM 660 C C . ILE A 1 86 ? -13.105 -1.490 -12.568 1.00 87.25 86 ILE A C 1
ATOM 662 O O . ILE A 1 86 ? -13.133 -0.444 -11.918 1.00 87.25 86 ILE A O 1
ATOM 666 N N . ASN A 1 87 ? -14.152 -2.311 -12.641 1.00 90.50 87 ASN A N 1
ATOM 667 C CA . ASN A 1 87 ? -15.390 -2.092 -11.899 1.00 90.50 87 ASN A CA 1
ATOM 668 C C . ASN A 1 87 ? -15.257 -2.646 -10.475 1.00 90.50 87 ASN A C 1
ATOM 670 O O . ASN A 1 87 ? -15.447 -3.840 -10.239 1.00 90.50 87 ASN A O 1
ATOM 674 N N . LYS A 1 88 ? -14.945 -1.774 -9.514 1.00 90.56 88 LYS A N 1
ATOM 675 C CA . LYS A 1 88 ? -14.860 -2.126 -8.095 1.00 90.56 88 LYS A CA 1
ATOM 676 C C . LYS A 1 88 ? -16.245 -2.060 -7.457 1.00 90.56 88 LYS A C 1
ATOM 678 O O . LYS A 1 88 ? -16.896 -1.014 -7.484 1.00 90.56 88 LYS A O 1
ATOM 683 N N . VAL A 1 89 ? -16.681 -3.190 -6.900 1.00 88.12 89 VAL A N 1
ATOM 684 C CA . VAL A 1 89 ? -18.032 -3.370 -6.332 1.00 88.12 89 VAL A CA 1
ATOM 685 C C . VAL A 1 89 ? -18.051 -3.699 -4.839 1.00 88.12 89 VAL A C 1
ATOM 687 O O . VAL A 1 89 ? -19.113 -3.716 -4.224 1.00 88.12 89 VAL A O 1
ATOM 690 N N . ARG A 1 90 ? -16.883 -3.997 -4.264 1.00 84.88 90 ARG A N 1
ATOM 691 C CA . ARG A 1 90 ? -16.710 -4.342 -2.852 1.00 84.88 90 ARG A CA 1
ATOM 692 C C . ARG A 1 90 ? -15.393 -3.789 -2.326 1.00 84.88 90 ARG A C 1
ATOM 694 O O . ARG A 1 90 ? -14.465 -3.536 -3.103 1.00 84.88 90 ARG A O 1
ATOM 701 N N . ASN A 1 91 ? -15.321 -3.614 -1.013 1.00 85.12 91 ASN A N 1
ATOM 702 C CA . ASN A 1 91 ? -14.071 -3.302 -0.344 1.00 85.12 91 ASN A CA 1
ATOM 703 C C . ASN A 1 91 ? -13.300 -4.601 -0.059 1.00 85.12 91 ASN A C 1
ATOM 705 O O . ASN A 1 91 ? -13.910 -5.622 0.240 1.00 85.12 91 ASN A O 1
ATOM 709 N N . GLU A 1 92 ? -11.979 -4.561 -0.199 1.00 85.50 92 GLU A N 1
ATOM 710 C CA . GLU A 1 92 ? -11.070 -5.704 -0.022 1.00 85.50 92 GLU A CA 1
ATOM 711 C C . GLU A 1 92 ? -10.043 -5.436 1.088 1.00 85.50 92 GLU A C 1
ATOM 713 O O . GLU A 1 92 ? -9.088 -6.192 1.237 1.00 85.50 92 GLU A O 1
ATOM 718 N N . TYR A 1 93 ? -10.209 -4.353 1.859 1.00 88.25 93 TYR A N 1
ATOM 719 C CA . TYR A 1 93 ? -9.363 -4.108 3.020 1.00 88.25 93 TYR A CA 1
ATOM 720 C C . TYR A 1 93 ? -9.499 -5.251 4.027 1.00 88.25 93 TYR A C 1
ATOM 722 O O . TYR A 1 93 ? -10.598 -5.571 4.482 1.00 88.25 93 TYR A O 1
ATOM 730 N N . HIS A 1 94 ? -8.353 -5.817 4.397 1.00 91.31 94 HIS A N 1
ATOM 731 C CA . HIS A 1 94 ? -8.214 -6.746 5.506 1.00 91.31 94 HIS A CA 1
ATOM 732 C C . HIS A 1 94 ? -7.374 -6.071 6.582 1.00 91.31 94 HIS A C 1
ATOM 734 O O . HIS A 1 94 ? -6.201 -5.772 6.367 1.00 91.31 94 HIS A O 1
ATOM 740 N N . VAL A 1 95 ? -8.002 -5.782 7.716 1.00 92.44 95 VAL A N 1
ATOM 741 C CA . VAL A 1 95 ? -7.385 -5.085 8.839 1.00 92.44 95 VAL A CA 1
ATOM 742 C C . VAL A 1 95 ? -7.494 -5.960 10.071 1.00 92.44 95 VAL A C 1
ATOM 744 O O . VAL A 1 95 ? -8.578 -6.416 10.425 1.00 92.44 95 VAL A O 1
ATOM 747 N N . TYR A 1 96 ? -6.365 -6.161 10.737 1.00 92.62 96 TYR A N 1
ATOM 748 C CA . TYR A 1 96 ? -6.301 -6.785 12.046 1.00 92.62 96 TYR A CA 1
ATOM 749 C C . TYR A 1 96 ? -5.632 -5.831 13.028 1.00 92.62 96 TYR A C 1
ATOM 751 O O . TYR A 1 96 ? -4.727 -5.071 12.683 1.00 92.62 96 TYR A O 1
ATOM 759 N N . MET A 1 97 ? -6.097 -5.875 14.266 1.00 91.38 97 MET A N 1
ATOM 760 C CA . MET A 1 97 ? -5.573 -5.089 15.372 1.00 91.38 97 MET A CA 1
ATOM 761 C C . MET A 1 97 ? -4.942 -6.039 16.373 1.00 91.38 97 MET A C 1
ATOM 763 O O . MET A 1 97 ? -5.543 -7.063 16.704 1.00 91.38 97 MET A O 1
ATOM 767 N N . THR A 1 98 ? -3.758 -5.706 16.874 1.00 91.94 98 THR A N 1
ATOM 768 C CA . THR A 1 98 ? -3.059 -6.520 17.870 1.00 91.94 98 THR A CA 1
ATOM 769 C C . THR A 1 98 ? -2.775 -5.738 19.141 1.00 91.94 98 THR A C 1
ATOM 771 O O . THR A 1 98 ? -2.614 -4.519 19.101 1.00 91.94 98 THR A O 1
ATOM 774 N N . ASP A 1 99 ? -2.662 -6.446 20.262 1.00 88.94 99 ASP A N 1
ATOM 775 C CA . ASP A 1 99 ? -2.051 -5.890 21.467 1.00 88.94 99 ASP A CA 1
ATOM 776 C C . ASP A 1 99 ? -0.519 -5.782 21.332 1.00 88.94 99 ASP A C 1
ATOM 778 O O . ASP A 1 99 ? 0.082 -6.158 20.320 1.00 88.94 99 ASP A O 1
ATOM 782 N N . SER A 1 100 ? 0.132 -5.274 22.380 1.00 89.50 100 SER A N 1
ATOM 783 C CA . SER A 1 100 ? 1.593 -5.148 22.451 1.00 89.50 100 SER A CA 1
ATOM 784 C C . SER A 1 100 ? 2.338 -6.488 22.494 1.00 89.50 100 SER A C 1
ATOM 786 O O . SER A 1 100 ? 3.560 -6.502 22.372 1.00 89.50 100 SER A O 1
ATOM 788 N N . GLN A 1 101 ? 1.637 -7.607 22.692 1.00 93.31 101 GLN A N 1
ATOM 789 C CA . GLN A 1 101 ? 2.184 -8.966 22.688 1.00 93.31 101 GLN A CA 1
ATOM 790 C C . GLN A 1 101 ? 1.948 -9.673 21.341 1.00 93.31 101 GLN A C 1
ATOM 792 O O . GLN A 1 101 ? 2.348 -10.823 21.173 1.00 93.31 101 GLN A O 1
ATOM 797 N N . GLY A 1 102 ? 1.311 -9.002 20.374 1.00 91.19 102 GLY A N 1
ATOM 798 C CA . GLY A 1 102 ? 0.991 -9.559 19.061 1.00 91.19 102 GLY A CA 1
ATOM 799 C C . GLY A 1 102 ? -0.271 -10.427 19.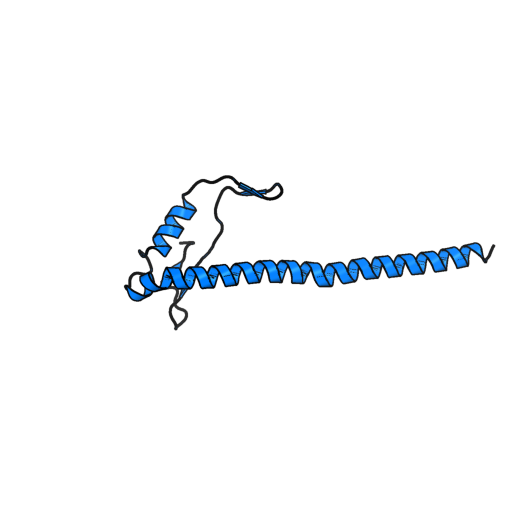032 1.00 91.19 102 GLY A C 1
ATOM 800 O O . GLY A 1 102 ? -0.522 -11.096 18.030 1.00 91.19 102 GLY A O 1
ATOM 801 N N . LYS A 1 103 ? -1.091 -10.433 20.091 1.00 91.56 103 LYS A N 1
ATOM 802 C CA . LYS A 1 103 ? -2.382 -11.131 20.083 1.00 91.56 103 LYS A CA 1
ATOM 803 C C . LYS A 1 103 ? -3.391 -10.326 19.274 1.00 91.56 103 LYS A C 1
ATOM 805 O O . LYS A 1 103 ? -3.582 -9.142 19.529 1.00 91.56 103 LYS A O 1
ATOM 810 N N . VAL A 1 104 ? -4.080 -10.980 18.341 1.00 92.69 104 VAL A N 1
ATOM 811 C CA . VAL A 1 104 ? -5.150 -10.356 17.551 1.00 92.69 104 VAL A CA 1
ATOM 812 C C . VAL A 1 104 ? -6.360 -10.070 18.443 1.00 92.69 104 VAL A C 1
ATOM 814 O O . VAL A 1 104 ? -6.935 -10.985 19.033 1.00 92.69 104 VAL A O 1
ATOM 817 N N . LEU A 1 105 ? -6.728 -8.794 18.532 1.00 90.44 105 LEU A N 1
ATOM 818 C CA . LEU A 1 105 ? -7.878 -8.281 19.277 1.00 90.44 105 LEU A CA 1
ATOM 819 C C . LEU A 1 105 ? -9.100 -8.051 18.377 1.00 90.44 105 LEU A C 1
ATOM 821 O O . LEU A 1 105 ? -10.228 -8.191 18.834 1.00 90.44 105 LEU A O 1
ATOM 825 N N . PHE A 1 106 ? -8.875 -7.723 17.105 1.00 91.06 106 PHE A N 1
ATOM 826 C CA . PHE A 1 106 ? -9.909 -7.525 16.088 1.00 91.06 106 PHE A CA 1
ATOM 827 C C . PHE A 1 106 ? -9.386 -7.998 14.726 1.00 91.06 106 PHE A C 1
ATOM 829 O O . PHE A 1 106 ? -8.202 -7.829 14.434 1.00 91.06 106 PHE A O 1
ATOM 836 N N . ASP A 1 107 ? -10.258 -8.579 13.904 1.00 91.94 107 ASP A N 1
ATOM 837 C CA . ASP A 1 107 ? -9.967 -9.032 12.541 1.00 91.94 107 ASP A CA 1
ATOM 838 C C . ASP A 1 107 ? -11.184 -8.745 11.662 1.00 91.94 107 ASP A C 1
ATOM 840 O O . ASP A 1 107 ? -12.263 -9.274 11.914 1.00 91.94 107 ASP A O 1
ATOM 844 N N . SER A 1 108 ? -11.017 -7.909 10.640 1.00 89.81 108 SER A N 1
ATOM 845 C CA . SER A 1 108 ? -12.114 -7.516 9.761 1.00 89.81 108 SER A CA 1
ATOM 846 C C . SER A 1 108 ? -12.568 -8.628 8.814 1.00 89.81 108 SER A C 1
ATOM 848 O O . SER A 1 108 ? -13.580 -8.451 8.150 1.00 89.81 108 SER A O 1
ATOM 850 N N . ALA A 1 109 ? -11.815 -9.720 8.650 1.00 84.62 109 ALA A N 1
ATOM 851 C CA . ALA A 1 109 ? -12.179 -10.817 7.745 1.00 84.62 109 ALA A CA 1
ATOM 852 C C . ALA A 1 109 ? -12.967 -11.951 8.426 1.00 84.62 109 ALA A C 1
ATOM 854 O O . ALA A 1 109 ? -13.340 -12.909 7.745 1.00 84.62 109 ALA A O 1
ATOM 855 N N . LYS A 1 110 ? -13.187 -11.862 9.742 1.00 70.06 110 LYS A N 1
ATOM 856 C CA . LYS A 1 110 ? -14.006 -12.799 10.520 1.00 70.06 110 LYS A CA 1
ATOM 857 C C . LYS A 1 110 ? -15.405 -12.249 10.735 1.00 70.06 110 LYS A C 1
ATOM 859 O O . LYS A 1 110 ? -16.339 -13.075 10.661 1.00 70.06 110 LYS A O 1
#

Secondary structure (DSSP, 8-state):
--HHHHHHHHHHHHHHHHHHHHHHHHHHHHHHHHHHHHHHHHHHHHHHHHHHHHHHHHHT-TTTSHHHHHHHHHHH----EEETTEEE-S-----EEE-TT--EEEETT-